Protein AF-A0A3G9JIV1-F1 (afdb_monomer)

Foldseek 3Di:
DFWFQAVVAIWADDDDPPDQWIFHPPPVGDIDGPVVSQVVNCVSVVHRDDDDPNSRDGQDPLNVLLVVLVVQLVVCVVVVVLVSNLVSLVVNCVSPPLPLVSLQVNLVSCVVVVVLVSNLVSLVSSCVVPVPDPCNVVSVVVNVVSVD

Solvent-accessible surface area (backbone atoms only — not comparable to full-atom values): 8173 Å² total; per-residue (Å²): 108,43,49,23,58,32,74,93,46,67,36,33,30,70,79,62,85,92,67,69,54,34,31,28,73,85,61,86,54,42,78,35,42,69,66,55,51,32,51,50,39,17,58,72,68,74,41,94,47,86,75,52,75,76,42,67,38,75,42,49,73,67,56,51,51,52,51,52,39,52,52,49,28,51,54,23,53,78,67,68,35,60,71,59,24,47,54,31,42,53,53,49,38,72,77,40,69,84,42,50,68,53,31,36,54,45,12,53,51,28,46,75,73,68,40,51,70,61,12,47,52,28,40,50,50,21,41,71,76,41,67,81,44,93,60,34,66,63,52,50,54,51,48,52,62,72,75,106

Structure (mmCIF, N/CA/C/O backbone):
data_AF-A0A3G9JIV1-F1
#
_entry.id   AF-A0A3G9JIV1-F1
#
loop_
_atom_site.group_PDB
_atom_site.id
_atom_site.type_symbol
_atom_site.label_atom_id
_atom_site.label_alt_id
_atom_site.label_comp_id
_atom_site.label_asym_id
_atom_site.label_entity_id
_atom_site.label_seq_id
_atom_site.pdbx_PDB_ins_code
_atom_site.Cartn_x
_atom_site.Cartn_y
_atom_site.Cartn_z
_atom_site.occupancy
_atom_site.B_iso_or_equiv
_atom_site.auth_seq_id
_atom_site.auth_comp_id
_atom_site.auth_asym_id
_atom_site.auth_atom_id
_atom_site.pdbx_PDB_model_num
ATOM 1 N N . MET A 1 1 ? 6.530 -8.718 -23.716 1.00 89.75 1 MET A N 1
ATOM 2 C CA . MET A 1 1 ? 6.962 -7.721 -22.711 1.00 89.75 1 MET A CA 1
ATOM 3 C C . MET A 1 1 ? 6.585 -8.254 -21.345 1.00 89.75 1 MET A C 1
ATOM 5 O O . MET A 1 1 ? 5.478 -8.763 -21.212 1.00 89.75 1 MET A O 1
ATOM 9 N N . VAL A 1 2 ? 7.469 -8.120 -20.363 1.00 93.81 2 VAL A N 1
ATOM 10 C CA . VAL A 1 2 ? 7.253 -8.507 -18.962 1.00 93.81 2 VAL A CA 1
ATOM 11 C C . VAL A 1 2 ? 7.433 -7.301 -18.046 1.00 93.81 2 VAL A C 1
ATOM 13 O O . VAL A 1 2 ? 8.195 -6.386 -18.361 1.00 93.81 2 VAL A O 1
ATOM 16 N N . GLY A 1 3 ? 6.704 -7.286 -16.930 1.00 94.69 3 GLY A N 1
ATOM 17 C CA . GLY A 1 3 ? 6.788 -6.234 -15.917 1.00 94.69 3 GLY A CA 1
ATOM 18 C C . GLY A 1 3 ? 7.950 -6.442 -14.954 1.00 94.69 3 GLY A C 1
ATOM 19 O O . GLY A 1 3 ? 8.293 -7.578 -14.639 1.00 94.69 3 GLY A O 1
ATOM 20 N N . ILE A 1 4 ? 8.521 -5.348 -14.461 1.00 94.38 4 ILE A N 1
ATOM 21 C CA . ILE A 1 4 ? 9.637 -5.329 -13.515 1.00 94.38 4 ILE A CA 1
ATOM 22 C C . ILE A 1 4 ? 9.257 -4.424 -12.343 1.00 94.38 4 ILE A C 1
ATOM 24 O O . ILE A 1 4 ? 8.961 -3.235 -12.505 1.00 94.38 4 ILE A O 1
ATOM 28 N N . GLY A 1 5 ? 9.237 -5.011 -11.149 1.00 91.44 5 GLY A N 1
ATOM 29 C CA . GLY A 1 5 ? 8.806 -4.361 -9.914 1.00 91.44 5 GLY A CA 1
ATOM 30 C C . GLY A 1 5 ? 9.938 -3.623 -9.208 1.00 91.44 5 GLY A C 1
ATOM 31 O O . GLY A 1 5 ? 10.235 -3.953 -8.063 1.00 91.44 5 GLY A O 1
ATOM 32 N N . MET A 1 6 ? 10.563 -2.645 -9.869 1.00 92.88 6 MET A N 1
ATOM 33 C CA . MET A 1 6 ? 11.647 -1.869 -9.260 1.00 92.88 6 MET A CA 1
ATOM 34 C C . MET A 1 6 ? 11.145 -1.122 -8.006 1.00 92.88 6 MET A C 1
ATOM 36 O O . MET A 1 6 ? 10.018 -0.617 -7.986 1.00 92.88 6 MET A O 1
ATOM 40 N N . PRO A 1 7 ? 11.932 -1.011 -6.926 1.00 90.19 7 PRO A N 1
ATOM 41 C CA . PRO A 1 7 ? 11.488 -0.258 -5.762 1.00 90.19 7 PRO A CA 1
ATOM 42 C C . PRO A 1 7 ? 11.117 1.187 -6.130 1.00 90.19 7 PRO A C 1
ATOM 44 O O . PRO A 1 7 ? 11.873 1.898 -6.788 1.00 90.19 7 PRO A O 1
ATOM 47 N N . GLY A 1 8 ? 9.897 1.590 -5.763 1.00 87.31 8 GLY A N 1
ATOM 48 C CA . GLY A 1 8 ? 9.328 2.903 -6.083 1.00 87.31 8 GLY A CA 1
ATOM 49 C C . GLY A 1 8 ? 8.883 3.120 -7.530 1.00 87.31 8 GLY A C 1
ATOM 50 O O . GLY A 1 8 ? 8.147 4.066 -7.791 1.00 87.31 8 GLY A O 1
ATOM 51 N N . HIS A 1 9 ? 9.222 2.239 -8.474 1.00 91.38 9 HIS A N 1
ATOM 52 C CA . HIS A 1 9 ? 8.986 2.477 -9.903 1.00 91.38 9 HIS A CA 1
ATOM 53 C C . HIS A 1 9 ? 8.557 1.210 -10.649 1.00 91.38 9 HIS A C 1
ATOM 55 O O . HIS A 1 9 ? 8.753 0.111 -10.158 1.00 91.38 9 HIS A O 1
ATOM 61 N N . PHE A 1 10 ? 7.889 1.311 -11.793 1.00 93.31 10 PHE A N 1
ATOM 62 C CA . PHE A 1 10 ? 7.529 0.113 -12.563 1.00 93.31 10 PHE A CA 1
ATOM 63 C C . PHE A 1 10 ? 7.920 0.307 -14.007 1.00 93.31 10 PHE A C 1
ATOM 65 O O . PHE A 1 10 ? 7.482 1.254 -14.654 1.00 93.31 10 PHE A O 1
ATOM 72 N N . ILE A 1 11 ? 8.745 -0.615 -14.478 1.00 95.06 11 ILE A N 1
ATOM 73 C CA . ILE A 1 11 ? 9.303 -0.624 -15.822 1.00 95.06 11 ILE A CA 1
ATOM 74 C C . ILE A 1 11 ? 8.959 -1.957 -16.475 1.00 95.06 11 ILE A C 1
ATOM 76 O O . ILE A 1 11 ? 8.534 -2.905 -15.811 1.00 95.06 11 ILE A O 1
ATOM 80 N N . ILE A 1 12 ? 9.106 -2.032 -17.788 1.00 95.00 12 ILE A N 1
ATOM 81 C CA . ILE A 1 12 ? 8.885 -3.259 -18.549 1.00 95.00 12 ILE A CA 1
ATOM 82 C C . ILE A 1 12 ? 10.134 -3.590 -19.354 1.00 95.00 12 ILE A C 1
ATOM 84 O O . ILE A 1 12 ? 10.918 -2.703 -19.677 1.00 95.00 12 ILE A O 1
ATOM 88 N N . ARG A 1 13 ? 10.314 -4.856 -19.718 1.00 93.75 13 ARG A N 1
ATOM 89 C CA . ARG A 1 13 ? 11.350 -5.262 -20.674 1.00 93.75 13 ARG A CA 1
ATOM 90 C C . ARG A 1 13 ? 10.815 -6.282 -21.679 1.00 93.75 13 ARG A C 1
ATOM 92 O O . ARG A 1 13 ? 9.801 -6.936 -21.403 1.00 93.75 13 ARG A O 1
ATOM 99 N N . PRO A 1 14 ? 11.444 -6.424 -22.852 1.00 91.44 14 PRO A N 1
ATOM 100 C CA . PRO A 1 14 ? 11.173 -7.536 -23.752 1.00 91.44 14 PRO A CA 1
ATOM 101 C C . PRO A 1 14 ? 11.380 -8.900 -23.079 1.00 91.44 14 PRO A C 1
ATOM 103 O O . PRO A 1 14 ? 12.204 -9.046 -22.178 1.00 91.44 14 PRO A O 1
ATOM 106 N N . ASP A 1 15 ? 10.588 -9.884 -23.507 1.00 89.75 15 ASP A N 1
ATOM 107 C CA . ASP A 1 15 ? 10.561 -11.231 -22.923 1.00 89.75 15 ASP A CA 1
ATOM 108 C C . ASP A 1 15 ? 11.405 -12.195 -23.764 1.00 89.75 1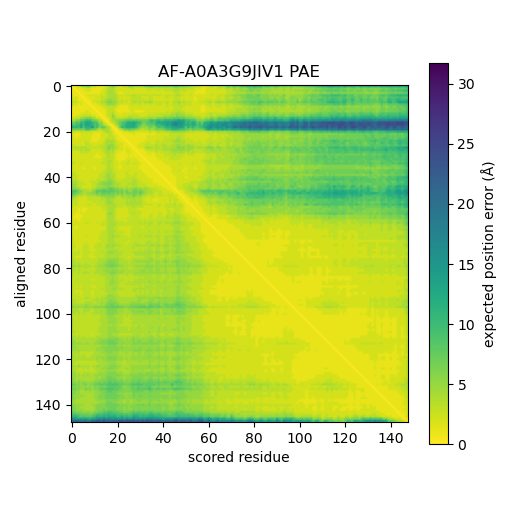5 ASP A C 1
ATOM 110 O O . ASP A 1 15 ? 10.881 -13.016 -24.514 1.00 89.75 15 ASP A O 1
ATOM 114 N N . PHE A 1 16 ? 12.720 -11.986 -23.738 1.00 84.19 16 PHE A N 1
ATOM 115 C CA . PHE A 1 16 ? 13.721 -12.891 -24.300 1.00 84.19 16 PHE A CA 1
ATOM 116 C C . PHE A 1 16 ? 15.055 -12.728 -23.553 1.00 84.19 16 PHE A C 1
ATOM 118 O O . PHE A 1 16 ? 15.210 -11.819 -22.726 1.00 84.19 16 PHE A O 1
ATOM 125 N N . GLU A 1 17 ? 15.977 -13.664 -23.774 1.00 72.31 17 GLU A N 1
ATOM 126 C CA . GLU A 1 17 ? 17.262 -13.733 -23.071 1.00 72.31 17 GLU A CA 1
ATOM 127 C C . GLU A 1 17 ? 18.182 -12.545 -23.416 1.00 72.31 17 GLU A C 1
ATOM 129 O O . GLU A 1 17 ? 18.078 -11.957 -24.490 1.00 72.31 17 GLU A O 1
ATOM 134 N N . GLU A 1 18 ? 19.059 -12.182 -22.471 1.00 72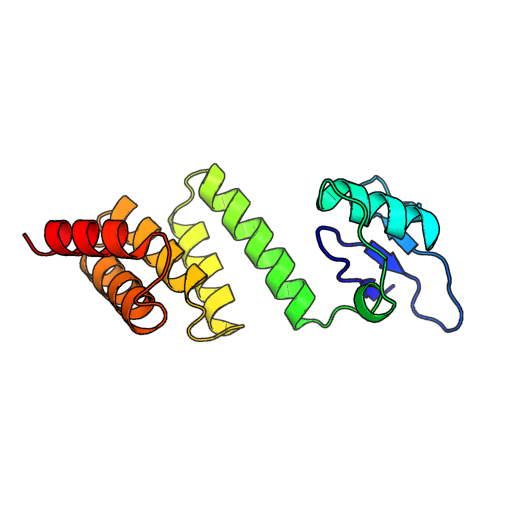.69 18 GLU A N 1
ATOM 135 C CA . GLU A 1 18 ? 20.136 -11.180 -22.632 1.00 72.69 18 GLU A CA 1
ATOM 136 C C . GLU A 1 18 ? 19.700 -9.740 -22.972 1.00 72.69 18 GLU A C 1
ATOM 138 O O . GLU A 1 18 ? 20.464 -8.946 -23.517 1.00 72.69 18 GLU A O 1
ATOM 143 N N . VAL A 1 19 ? 18.477 -9.348 -22.607 1.00 75.88 19 VAL A N 1
ATOM 144 C CA . VAL A 1 19 ? 18.013 -7.967 -22.805 1.00 75.88 19 VAL A CA 1
ATOM 145 C C . VAL A 1 19 ? 18.418 -7.064 -21.642 1.00 75.88 19 VAL A C 1
ATOM 147 O O . VAL A 1 19 ? 17.869 -7.170 -20.547 1.00 75.88 19 VAL A O 1
ATOM 150 N N . GLU A 1 20 ? 19.311 -6.113 -21.914 1.00 83.25 20 GLU A N 1
ATOM 151 C CA . GLU A 1 20 ? 19.735 -5.063 -20.968 1.00 83.25 20 GLU A CA 1
ATOM 152 C C . GLU A 1 20 ? 18.924 -3.761 -21.081 1.00 83.25 20 GLU A C 1
ATOM 154 O O . GLU A 1 20 ? 19.275 -2.734 -20.496 1.00 83.25 20 GLU A O 1
ATOM 159 N N . ILE A 1 21 ? 17.838 -3.804 -21.851 1.00 92.50 21 ILE A N 1
ATOM 160 C CA . ILE A 1 21 ? 16.983 -2.657 -22.128 1.00 92.50 21 ILE A CA 1
ATOM 161 C C . ILE A 1 21 ? 15.681 -2.775 -21.341 1.00 92.50 21 ILE A C 1
ATOM 163 O O . ILE A 1 21 ? 14.973 -3.784 -21.405 1.00 92.50 21 ILE A O 1
ATOM 167 N N . PHE A 1 22 ? 15.327 -1.693 -20.664 1.00 94.94 22 PHE A N 1
ATOM 168 C CA . PHE A 1 22 ? 14.039 -1.494 -20.023 1.00 94.94 22 PHE A CA 1
ATOM 169 C C . PHE A 1 22 ? 13.293 -0.355 -20.713 1.00 94.94 22 PHE A C 1
ATOM 171 O O . PHE A 1 22 ? 13.863 0.441 -21.454 1.00 94.94 22 PHE A O 1
ATOM 178 N N . VAL A 1 23 ? 11.992 -0.287 -20.481 1.00 95.44 23 VAL A N 1
ATOM 179 C CA . VAL A 1 23 ? 11.124 0.768 -20.991 1.00 95.44 23 VAL A CA 1
ATOM 180 C C . VAL A 1 23 ? 10.288 1.295 -19.840 1.00 95.44 23 VAL A C 1
ATOM 182 O O . VAL A 1 23 ? 9.737 0.517 -19.055 1.00 95.44 23 VAL A O 1
ATOM 185 N N . ASP A 1 24 ? 10.185 2.615 -19.750 1.00 95.19 24 ASP A N 1
ATOM 186 C CA . ASP A 1 24 ? 9.383 3.311 -18.757 1.00 95.19 24 ASP A CA 1
ATOM 187 C C . ASP A 1 24 ? 7.994 3.665 -19.316 1.00 95.19 24 ASP A C 1
ATOM 189 O O . ASP A 1 24 ? 7.844 4.650 -20.048 1.00 95.19 24 ASP A O 1
ATOM 193 N N . PRO A 1 25 ? 6.939 2.900 -18.981 1.00 92.75 25 PRO A N 1
ATOM 194 C CA . PRO A 1 25 ? 5.600 3.181 -19.485 1.00 92.75 25 PRO A CA 1
ATOM 195 C C . PRO A 1 25 ? 4.987 4.456 -18.884 1.00 92.75 25 PRO A C 1
ATOM 197 O O . PRO A 1 25 ? 4.008 4.964 -19.426 1.00 92.75 25 PRO A O 1
ATOM 200 N N . PHE A 1 26 ? 5.535 4.980 -17.782 1.00 89.75 26 PHE A N 1
ATOM 201 C CA . PHE A 1 26 ? 5.040 6.192 -17.124 1.00 89.75 26 PHE A CA 1
ATOM 202 C C . PHE A 1 26 ? 5.713 7.466 -17.647 1.00 89.75 26 PHE A C 1
ATOM 204 O O . PHE A 1 26 ? 5.171 8.552 -17.457 1.00 89.75 26 PHE A O 1
ATOM 211 N N . HIS A 1 27 ? 6.832 7.333 -18.363 1.00 91.38 27 HIS A N 1
ATOM 212 C CA . HIS A 1 27 ? 7.575 8.439 -18.973 1.00 91.38 27 HIS A CA 1
ATOM 213 C C . HIS A 1 27 ? 7.575 8.336 -20.504 1.00 91.38 27 HIS A C 1
ATOM 215 O O . HIS A 1 27 ? 8.603 8.429 -21.163 1.00 91.38 27 HIS A O 1
ATOM 221 N N . GLY A 1 28 ? 6.396 8.103 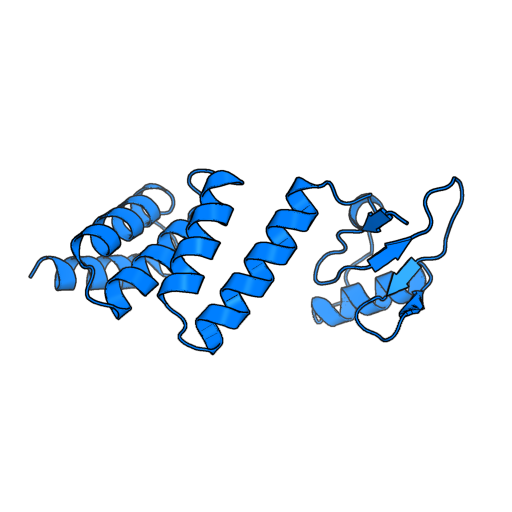-21.090 1.00 92.25 28 GLY A N 1
ATOM 222 C CA . GLY A 1 28 ? 6.216 8.132 -22.546 1.00 92.25 28 GLY A CA 1
ATOM 223 C C . GLY A 1 28 ? 6.920 7.007 -23.313 1.00 92.25 28 GLY A C 1
ATOM 224 O O . GLY A 1 28 ? 7.090 7.126 -24.523 1.00 92.25 28 GLY A O 1
ATOM 225 N N . GLY A 1 29 ? 7.315 5.921 -22.642 1.00 93.31 29 GLY A N 1
ATOM 226 C CA . GLY A 1 29 ? 8.036 4.813 -23.267 1.00 93.31 29 GLY A CA 1
ATOM 227 C C . GLY A 1 29 ? 9.541 5.050 -23.392 1.00 93.31 29 GLY A C 1
ATOM 228 O O . GLY A 1 29 ? 10.163 4.487 -24.290 1.00 93.31 29 GLY A O 1
ATOM 229 N N . GLU A 1 30 ? 10.120 5.879 -22.522 1.00 95.31 30 GLU A N 1
ATOM 230 C CA . GLU A 1 30 ? 11.564 6.113 -22.458 1.00 95.31 30 GLU A CA 1
ATOM 231 C C . GLU A 1 30 ? 12.339 4.793 -22.341 1.00 95.31 30 GLU A C 1
ATOM 233 O O . GLU A 1 30 ? 11.982 3.916 -21.550 1.00 95.31 30 GLU A O 1
ATOM 238 N N . ILE A 1 31 ? 13.395 4.656 -23.142 1.00 95.25 31 ILE A N 1
ATOM 239 C CA . ILE A 1 31 ? 14.281 3.491 -23.141 1.00 95.25 31 ILE A CA 1
ATOM 240 C C . ILE A 1 31 ? 15.332 3.690 -22.055 1.00 95.25 31 ILE A C 1
ATOM 242 O O . ILE A 1 31 ? 16.040 4.692 -22.070 1.00 95.25 31 ILE A O 1
ATOM 246 N N . LEU A 1 32 ? 15.432 2.733 -21.137 1.00 94.94 32 LEU A N 1
ATOM 247 C CA . LEU A 1 32 ? 16.323 2.790 -19.986 1.00 94.94 32 LEU A CA 1
ATOM 248 C C . LEU A 1 32 ? 17.343 1.659 -20.023 1.00 94.94 32 LEU A C 1
ATOM 250 O O . LEU A 1 32 ? 17.027 0.526 -20.389 1.00 94.94 32 LEU A O 1
ATOM 254 N N . PHE A 1 33 ? 18.531 1.945 -19.516 1.00 93.94 33 PHE A N 1
ATOM 255 C CA . PHE A 1 33 ? 19.566 0.978 -19.195 1.00 93.94 33 PHE A CA 1
ATOM 256 C C . PHE A 1 33 ? 19.697 0.815 -17.676 1.00 93.94 33 PHE A C 1
ATOM 258 O O . PHE A 1 33 ? 19.061 1.503 -16.870 1.00 93.94 33 PHE A O 1
ATOM 265 N N . LYS A 1 34 ? 20.561 -0.112 -17.253 1.00 92.00 34 LYS A N 1
ATOM 266 C CA . LYS A 1 34 ? 20.806 -0.397 -15.830 1.00 92.00 34 LYS A CA 1
ATOM 267 C C . LYS A 1 34 ? 21.261 0.845 -15.046 1.00 92.00 34 LYS A C 1
ATOM 269 O O . LYS A 1 34 ? 20.875 1.004 -13.890 1.00 92.00 34 LYS A O 1
ATOM 274 N N . GLN A 1 35 ? 22.036 1.735 -15.671 1.00 92.94 35 GLN A N 1
ATOM 275 C CA . GLN A 1 35 ? 22.471 2.988 -15.048 1.00 92.94 35 GLN A CA 1
ATOM 276 C C . GLN A 1 35 ? 21.296 3.951 -14.807 1.00 92.94 35 GLN A C 1
ATOM 278 O O . GLN A 1 35 ? 21.161 4.478 -13.706 1.00 92.94 35 GLN A O 1
ATOM 283 N N . ASP A 1 36 ? 20.379 4.093 -15.764 1.00 94.50 36 ASP A N 1
ATOM 284 C CA . ASP A 1 36 ? 19.194 4.945 -15.596 1.00 94.50 36 ASP A CA 1
ATOM 285 C C . ASP A 1 36 ? 18.259 4.404 -14.499 1.00 94.50 36 ASP A C 1
ATOM 287 O O . ASP A 1 36 ? 17.597 5.161 -13.785 1.00 94.50 36 ASP A O 1
ATOM 291 N N . CYS A 1 37 ? 18.213 3.077 -14.327 1.00 93.56 37 CYS A N 1
ATOM 292 C CA . CYS A 1 37 ? 17.490 2.431 -13.228 1.00 93.56 37 CYS A CA 1
ATOM 293 C C . CYS A 1 37 ? 18.129 2.748 -11.864 1.00 93.56 37 CYS A C 1
ATOM 295 O O . CYS A 1 37 ? 17.420 3.038 -10.901 1.00 93.56 37 CYS A O 1
ATOM 297 N N . GLN A 1 38 ? 19.463 2.735 -11.784 1.00 94.12 38 GLN A N 1
ATOM 298 C CA . GLN A 1 38 ? 20.237 3.110 -10.593 1.00 94.12 38 GLN A CA 1
ATOM 299 C C . GLN A 1 38 ? 20.003 4.579 -10.200 1.00 94.12 38 GLN A C 1
ATOM 301 O O . GLN A 1 38 ? 19.833 4.896 -9.016 1.00 94.12 38 GLN A O 1
ATOM 306 N N . GLU A 1 39 ? 19.968 5.475 -11.184 1.00 92.62 39 GLU A N 1
ATOM 307 C CA . GLU A 1 39 ? 19.687 6.895 -10.973 1.00 92.62 39 GLU A CA 1
ATOM 308 C C . GLU A 1 39 ? 18.253 7.109 -10.476 1.00 92.62 39 GLU A C 1
ATOM 310 O O . GLU A 1 39 ? 18.057 7.748 -9.439 1.00 92.62 39 GLU A O 1
ATOM 315 N N . ARG A 1 40 ? 17.257 6.487 -11.125 1.00 91.56 40 ARG A N 1
ATOM 316 C CA . ARG A 1 40 ? 15.854 6.529 -10.673 1.00 91.56 40 ARG A CA 1
ATOM 317 C C . ARG A 1 40 ? 15.685 5.989 -9.257 1.00 91.56 40 ARG A C 1
ATOM 319 O O . ARG A 1 40 ? 14.996 6.608 -8.452 1.00 91.56 40 ARG A O 1
ATOM 326 N N . LEU A 1 41 ? 16.327 4.868 -8.928 1.00 92.94 41 LEU A N 1
ATOM 327 C CA . LEU A 1 41 ? 16.273 4.293 -7.583 1.00 92.94 41 LEU A CA 1
ATOM 328 C C . LEU A 1 41 ? 16.769 5.300 -6.535 1.00 92.94 41 LEU A C 1
ATOM 330 O O . LEU A 1 41 ? 16.113 5.527 -5.521 1.00 92.94 41 LEU A O 1
ATOM 334 N N . SER A 1 42 ? 17.894 5.958 -6.815 1.00 92.69 42 SER A N 1
ATOM 335 C CA . SER A 1 42 ? 18.468 6.958 -5.908 1.00 92.69 42 SER A CA 1
ATOM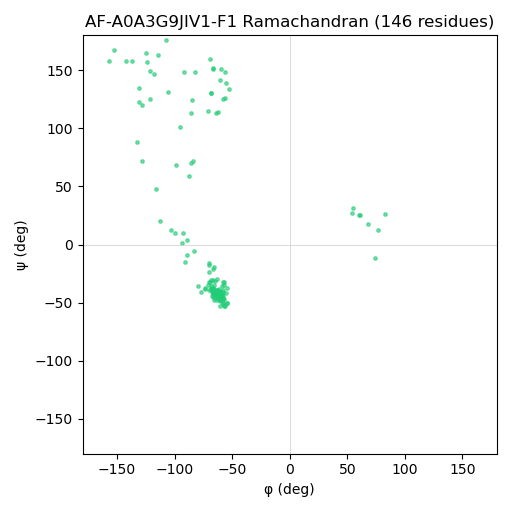 336 C C . SER A 1 42 ? 17.570 8.195 -5.762 1.00 92.69 42 SER A C 1
ATOM 338 O O . SER A 1 42 ? 17.452 8.748 -4.669 1.00 92.69 42 SER A O 1
ATOM 340 N N . GLN A 1 43 ? 16.883 8.602 -6.835 1.00 90.88 43 GLN A N 1
ATOM 341 C CA . GLN A 1 43 ? 15.908 9.698 -6.804 1.00 90.88 43 GLN A CA 1
ATOM 342 C C . GLN A 1 43 ? 14.679 9.360 -5.952 1.00 90.88 43 GLN A C 1
ATOM 344 O O . GLN A 1 43 ? 14.278 10.174 -5.121 1.00 90.88 43 GLN A O 1
ATOM 349 N N . VAL A 1 44 ? 14.110 8.158 -6.109 1.00 88.69 44 VAL A N 1
ATOM 350 C CA . VAL A 1 44 ? 12.949 7.699 -5.323 1.00 88.69 44 VAL A CA 1
ATOM 351 C C . VAL A 1 44 ? 13.257 7.740 -3.826 1.00 88.69 44 VAL A C 1
ATOM 353 O O . VAL A 1 44 ? 12.449 8.241 -3.046 1.00 88.69 44 VAL A O 1
ATOM 356 N N . TYR A 1 45 ? 14.416 7.222 -3.416 1.00 89.19 45 TYR A N 1
ATOM 357 C CA . TYR A 1 45 ? 14.795 7.159 -2.003 1.00 89.19 45 TYR A CA 1
ATOM 358 C C . TYR A 1 45 ? 15.412 8.453 -1.462 1.00 89.19 45 TYR A C 1
ATOM 360 O O . TYR A 1 45 ? 15.669 8.530 -0.263 1.00 89.19 45 TYR A O 1
ATOM 368 N N . GLN A 1 46 ? 15.652 9.453 -2.317 1.00 91.50 46 GLN A N 1
ATOM 369 C CA . GLN A 1 46 ? 16.322 10.715 -1.971 1.00 91.50 46 GLN A CA 1
ATOM 370 C C . GLN A 1 46 ? 17.697 10.515 -1.304 1.00 91.50 46 GLN A C 1
ATOM 372 O O . GLN A 1 46 ? 18.165 11.352 -0.535 1.00 91.50 46 GLN A O 1
ATOM 377 N N . GLN A 1 47 ? 18.353 9.393 -1.601 1.00 90.81 47 GLN A N 1
ATOM 378 C CA . GLN A 1 47 ? 19.680 9.035 -1.107 1.00 90.81 47 GLN A CA 1
ATOM 379 C C . GLN A 1 47 ? 20.335 8.030 -2.065 1.00 90.81 47 GLN A C 1
ATOM 381 O O . GLN A 1 47 ? 19.624 7.332 -2.792 1.00 90.81 47 GLN A O 1
ATOM 386 N N . PRO A 1 48 ? 21.673 7.903 -2.072 1.00 89.19 48 PRO A N 1
ATOM 387 C CA . PRO A 1 48 ? 22.346 6.895 -2.883 1.00 89.19 48 PRO A CA 1
ATOM 388 C C . PRO A 1 48 ? 21.958 5.486 -2.418 1.00 89.19 48 PRO A C 1
ATOM 390 O O . PRO A 1 48 ? 22.313 5.067 -1.317 1.00 89.19 48 PRO A O 1
ATOM 393 N N . VAL A 1 49 ? 21.243 4.743 -3.264 1.00 91.50 49 VAL A N 1
ATOM 394 C CA . VAL A 1 49 ? 20.876 3.340 -3.018 1.00 91.50 49 VAL A CA 1
ATOM 395 C C . VAL A 1 49 ? 21.441 2.497 -4.143 1.00 91.50 49 VAL A C 1
ATOM 397 O O . VAL A 1 49 ? 21.168 2.769 -5.307 1.00 91.50 49 VAL A O 1
ATOM 400 N N . LYS A 1 50 ? 22.227 1.469 -3.820 1.00 93.56 50 LYS A N 1
ATOM 401 C CA . LYS A 1 50 ? 22.776 0.558 -4.829 1.00 93.56 50 LYS A CA 1
ATOM 402 C C . LYS A 1 50 ? 21.653 -0.282 -5.444 1.00 93.56 50 LYS A C 1
ATOM 404 O O . LYS A 1 50 ? 20.878 -0.904 -4.725 1.00 93.56 50 LYS A O 1
ATOM 409 N N . LEU A 1 51 ? 21.602 -0.331 -6.769 1.00 92.81 51 LEU A N 1
ATOM 410 C CA . LEU A 1 51 ? 20.712 -1.205 -7.518 1.00 92.81 51 LEU A CA 1
ATOM 411 C C . LEU A 1 51 ? 21.185 -2.653 -7.375 1.00 92.81 51 LEU A C 1
ATOM 413 O O . LEU A 1 51 ? 22.269 -3.023 -7.834 1.00 92.81 51 LEU A O 1
ATOM 417 N N . GLU A 1 52 ? 20.359 -3.469 -6.737 1.00 93.31 52 GLU A N 1
ATOM 418 C CA . GLU A 1 52 ? 20.567 -4.907 -6.630 1.00 93.31 52 GLU A CA 1
ATOM 419 C C . GLU A 1 52 ? 19.867 -5.641 -7.775 1.00 93.31 52 GLU A C 1
ATOM 421 O O . GLU A 1 52 ? 18.822 -5.211 -8.258 1.00 93.31 52 GLU A O 1
ATOM 426 N N . GLU A 1 53 ? 20.423 -6.771 -8.213 1.00 89.62 53 GLU A N 1
ATOM 427 C CA . GLU A 1 53 ? 19.880 -7.519 -9.358 1.00 89.62 53 GLU A CA 1
ATOM 428 C C . GLU A 1 53 ? 18.435 -7.960 -9.132 1.00 89.62 53 GLU A C 1
ATOM 430 O O . GLU A 1 53 ? 17.611 -7.895 -10.041 1.00 89.62 53 GLU A O 1
ATOM 435 N N . HIS A 1 54 ? 18.099 -8.314 -7.891 1.00 90.69 54 HIS A N 1
ATOM 436 C CA . HIS A 1 54 ? 16.760 -8.760 -7.539 1.00 90.69 54 HIS A CA 1
ATOM 437 C C . HIS A 1 54 ? 15.690 -7.660 -7.686 1.00 90.69 54 HIS A C 1
ATOM 439 O O . HIS A 1 54 ? 14.509 -7.981 -7.817 1.00 90.69 54 HIS A O 1
ATOM 445 N N . PHE A 1 55 ? 16.075 -6.376 -7.722 1.00 91.75 55 PHE A N 1
ATOM 446 C CA . PHE A 1 55 ? 15.163 -5.264 -8.025 1.00 91.75 55 PHE A CA 1
ATOM 447 C C . PHE A 1 55 ? 14.719 -5.236 -9.490 1.00 91.75 55 PHE A C 1
ATOM 449 O O . PHE A 1 55 ? 13.718 -4.598 -9.813 1.00 91.75 55 PHE A O 1
ATOM 456 N N . LEU A 1 56 ? 15.442 -5.933 -10.369 1.00 91.69 56 LEU A N 1
ATOM 457 C CA . LEU A 1 56 ? 15.133 -6.053 -11.791 1.00 91.69 56 LEU A CA 1
ATOM 458 C C . LEU A 1 56 ? 14.497 -7.407 -12.143 1.00 91.69 56 LEU A C 1
ATOM 460 O O . LEU A 1 56 ? 14.370 -7.747 -13.319 1.00 91.69 56 LEU A O 1
ATOM 464 N N . ASN A 1 57 ? 14.072 -8.182 -11.142 1.00 92.06 57 ASN A N 1
ATOM 465 C CA . ASN A 1 57 ? 13.361 -9.433 -11.370 1.00 92.06 57 ASN A CA 1
ATOM 466 C C . ASN A 1 57 ? 11.981 -9.194 -11.996 1.00 92.06 57 ASN A C 1
ATOM 468 O O . ASN A 1 57 ? 11.321 -8.177 -11.756 1.00 92.06 57 ASN A O 1
ATOM 472 N N . ILE A 1 58 ? 11.529 -10.181 -12.774 1.00 93.94 58 ILE A N 1
ATOM 473 C CA . ILE A 1 58 ? 10.182 -10.191 -13.348 1.00 93.94 58 ILE A CA 1
ATOM 474 C C . ILE A 1 58 ? 9.162 -10.119 -12.212 1.00 93.94 58 ILE A C 1
ATOM 476 O O . ILE A 1 58 ? 9.171 -10.941 -11.295 1.00 93.94 58 ILE A O 1
ATOM 480 N N . ALA A 1 59 ? 8.278 -9.128 -12.292 1.00 95.06 59 ALA A N 1
ATOM 481 C CA . ALA A 1 59 ? 7.180 -8.981 -11.360 1.00 95.06 59 ALA A CA 1
ATOM 482 C C . ALA A 1 59 ? 6.180 -10.123 -11.557 1.00 95.06 59 ALA A C 1
ATOM 484 O O . ALA A 1 59 ? 5.721 -10.387 -12.670 1.00 95.06 59 ALA A O 1
ATOM 485 N N . THR A 1 60 ? 5.797 -10.778 -10.467 1.00 94.94 60 THR A N 1
ATOM 486 C CA . THR A 1 60 ? 4.731 -11.778 -10.501 1.00 94.94 60 THR A CA 1
ATOM 487 C C . THR A 1 60 ? 3.378 -11.112 -10.756 1.00 94.94 60 THR A C 1
ATOM 489 O O . THR A 1 60 ? 3.174 -9.931 -10.461 1.00 94.94 60 THR A O 1
ATOM 492 N N . ASN A 1 61 ? 2.398 -11.886 -11.228 1.00 94.31 61 ASN A N 1
ATOM 493 C CA . ASN A 1 61 ? 1.025 -11.394 -11.392 1.00 94.31 61 ASN A CA 1
ATOM 494 C C . ASN A 1 61 ? 0.465 -10.811 -10.083 1.00 94.31 61 ASN A C 1
ATOM 496 O O . ASN A 1 61 ? -0.208 -9.783 -10.101 1.00 94.31 61 ASN A O 1
ATOM 500 N N . GLN A 1 62 ? 0.788 -11.425 -8.940 1.00 94.50 62 GLN A N 1
ATOM 501 C CA . GLN A 1 62 ? 0.382 -10.922 -7.629 1.00 94.50 62 GLN A CA 1
ATOM 502 C C . GLN A 1 62 ? 1.023 -9.561 -7.318 1.00 94.50 62 GLN A C 1
ATOM 504 O O . GLN A 1 62 ? 0.323 -8.657 -6.874 1.00 94.50 62 GLN A O 1
ATOM 509 N N . GLN A 1 63 ? 2.320 -9.376 -7.596 1.00 93.88 63 GLN A N 1
ATOM 510 C CA . GLN A 1 63 ? 3.004 -8.090 -7.396 1.00 93.88 63 GLN A CA 1
ATOM 511 C C . GLN A 1 63 ? 2.420 -6.984 -8.284 1.00 93.88 63 GLN A C 1
ATOM 513 O O . GLN A 1 63 ? 2.230 -5.856 -7.824 1.00 93.88 63 GLN A O 1
ATOM 518 N N . ILE A 1 64 ? 2.083 -7.307 -9.536 1.00 94.38 64 ILE A N 1
ATOM 519 C CA . ILE A 1 64 ? 1.425 -6.368 -10.453 1.00 94.38 64 ILE A CA 1
ATOM 520 C C . ILE A 1 64 ? 0.046 -5.971 -9.908 1.00 94.38 64 ILE A C 1
ATOM 522 O O . ILE A 1 64 ? -0.258 -4.780 -9.828 1.00 94.38 64 ILE A O 1
ATOM 526 N N . LEU A 1 65 ? -0.768 -6.940 -9.477 1.00 96.00 65 LEU A N 1
ATOM 527 C CA . LEU A 1 65 ? -2.085 -6.671 -8.893 1.00 96.00 65 LEU A CA 1
ATOM 528 C C . LEU A 1 65 ? -1.993 -5.815 -7.626 1.00 96.00 65 LEU A C 1
ATOM 530 O O . LEU A 1 65 ? -2.743 -4.850 -7.493 1.00 96.00 65 LEU A O 1
ATOM 534 N N . LEU A 1 66 ? -1.046 -6.109 -6.731 1.00 95.31 66 LEU A N 1
ATOM 535 C CA . LEU A 1 66 ? -0.811 -5.312 -5.525 1.00 95.31 66 LEU A CA 1
ATOM 536 C C . LEU A 1 66 ? -0.473 -3.862 -5.861 1.00 95.31 66 LEU A C 1
ATOM 538 O O . LEU A 1 66 ? -1.022 -2.949 -5.242 1.00 95.31 66 LEU A O 1
ATOM 542 N N . ARG A 1 67 ? 0.375 -3.634 -6.871 1.00 93.88 67 ARG A N 1
ATOM 543 C CA . ARG A 1 67 ? 0.723 -2.280 -7.313 1.00 93.88 67 ARG A CA 1
ATOM 544 C C . ARG A 1 67 ? -0.487 -1.547 -7.890 1.00 93.88 67 ARG A C 1
ATOM 546 O O . ARG A 1 67 ? -0.734 -0.400 -7.526 1.00 93.88 67 ARG A O 1
ATOM 553 N N . LEU A 1 68 ? -1.257 -2.202 -8.760 1.00 95.25 68 LEU A N 1
ATOM 554 C CA . LEU A 1 68 ? -2.454 -1.613 -9.369 1.00 95.25 68 LEU A CA 1
ATOM 555 C C . LEU A 1 68 ? -3.508 -1.252 -8.318 1.00 95.25 68 LEU A C 1
ATOM 557 O O . LEU A 1 68 ? -4.027 -0.136 -8.327 1.00 95.25 68 LEU A O 1
ATOM 561 N N . LEU A 1 69 ? -3.793 -2.162 -7.388 1.00 97.88 69 LEU A N 1
ATOM 562 C CA . LEU A 1 69 ? -4.759 -1.929 -6.317 1.00 97.88 69 LEU A CA 1
ATOM 563 C C . LEU A 1 69 ? -4.276 -0.851 -5.345 1.00 97.88 69 LEU A C 1
ATOM 565 O O . LEU A 1 69 ? -5.057 0.015 -4.968 1.00 97.88 69 LEU A O 1
ATOM 569 N N . THR A 1 70 ? -2.988 -0.827 -5.002 1.00 96.06 70 THR A N 1
ATOM 570 C CA . THR A 1 70 ? -2.409 0.248 -4.182 1.00 96.06 70 THR A CA 1
ATOM 571 C C . THR A 1 70 ? -2.571 1.613 -4.860 1.00 96.06 70 THR A C 1
ATOM 573 O O . THR A 1 70 ? -3.023 2.567 -4.228 1.00 96.06 70 THR A O 1
ATOM 576 N N . ASN A 1 71 ? -2.298 1.707 -6.165 1.00 95.19 71 ASN A N 1
ATOM 577 C CA . ASN A 1 71 ? -2.501 2.942 -6.925 1.00 95.19 71 ASN A CA 1
ATOM 578 C C . ASN A 1 71 ? -3.975 3.377 -6.932 1.00 95.19 71 ASN A C 1
ATOM 580 O O . ASN A 1 71 ? -4.279 4.546 -6.687 1.00 95.19 71 ASN A O 1
ATOM 584 N N . LEU A 1 72 ? -4.898 2.443 -7.176 1.00 98.00 72 LEU A N 1
ATOM 585 C CA . LEU A 1 72 ? -6.336 2.716 -7.139 1.00 98.00 72 LEU A CA 1
ATOM 586 C C . LEU A 1 72 ? -6.797 3.161 -5.747 1.00 98.00 72 LEU A C 1
ATOM 588 O O . LEU A 1 72 ? -7.553 4.126 -5.653 1.00 98.00 72 LEU A O 1
ATOM 592 N N . LYS A 1 73 ? -6.296 2.529 -4.676 1.00 98.38 73 LYS A N 1
ATOM 593 C CA . LYS A 1 73 ? -6.585 2.913 -3.287 1.00 98.38 73 LYS A CA 1
ATOM 594 C C . LYS A 1 73 ? -6.258 4.387 -3.073 1.00 98.38 73 LYS A C 1
ATOM 596 O O . LYS A 1 73 ? -7.115 5.135 -2.612 1.00 98.38 73 LYS A O 1
ATOM 601 N N . TYR A 1 74 ? -5.058 4.821 -3.461 1.00 97.44 74 TYR A N 1
ATOM 602 C CA . TYR A 1 74 ? -4.648 6.219 -3.318 1.00 97.44 74 TYR A CA 1
ATOM 603 C C . TYR A 1 74 ? -5.483 7.177 -4.173 1.00 97.44 74 TYR A C 1
ATOM 605 O O . TYR A 1 74 ? -5.882 8.234 -3.687 1.00 97.44 74 TYR A O 1
ATOM 613 N N . ILE A 1 75 ? -5.804 6.814 -5.419 1.00 98.12 75 ILE A N 1
ATOM 614 C CA . ILE A 1 75 ? -6.663 7.635 -6.287 1.00 98.12 75 ILE A CA 1
ATOM 615 C C . ILE A 1 75 ? -8.049 7.825 -5.660 1.00 98.12 75 ILE A C 1
ATOM 617 O O . ILE A 1 75 ? -8.549 8.951 -5.604 1.00 98.12 75 ILE A O 1
ATOM 621 N N . TYR A 1 76 ? -8.670 6.746 -5.180 1.00 98.62 76 TYR A N 1
ATOM 622 C CA . TYR A 1 76 ? -10.001 6.798 -4.581 1.00 98.62 76 TYR A CA 1
ATOM 623 C C . TYR A 1 76 ? -10.005 7.515 -3.232 1.00 98.62 76 TYR A C 1
ATOM 625 O O . TYR A 1 76 ? -10.898 8.329 -2.999 1.00 98.62 76 TYR A O 1
ATOM 633 N N . LEU A 1 77 ? -8.981 7.316 -2.396 1.00 97.25 77 LEU A N 1
ATOM 634 C CA . LEU A 1 77 ? -8.791 8.077 -1.158 1.00 97.25 77 LEU A CA 1
ATOM 635 C C . LEU A 1 77 ? -8.688 9.580 -1.425 1.00 97.25 77 LEU A C 1
ATOM 637 O O . LEU A 1 77 ? -9.443 10.355 -0.841 1.00 97.25 77 LEU A O 1
ATOM 641 N N . ASN A 1 78 ? -7.820 9.993 -2.352 1.00 97.50 78 ASN A N 1
ATOM 642 C CA . ASN A 1 78 ? -7.615 11.408 -2.677 1.00 97.50 78 ASN A CA 1
ATOM 643 C C . ASN A 1 78 ? -8.876 12.070 -3.248 1.00 97.50 78 ASN A C 1
ATOM 645 O O . ASN A 1 78 ? -9.095 13.264 -3.064 1.00 97.50 78 ASN A O 1
ATOM 649 N N . ARG A 1 79 ? -9.723 11.291 -3.928 1.00 98.19 79 ARG A N 1
ATOM 650 C CA . ARG A 1 79 ? -11.021 11.739 -4.452 1.00 98.19 79 ARG A CA 1
ATOM 651 C C . ARG A 1 79 ? -12.177 11.554 -3.467 1.00 98.19 79 ARG A C 1
ATOM 653 O O . ARG A 1 79 ? -13.316 11.798 -3.853 1.00 98.19 79 ARG A O 1
ATOM 660 N N . GLN A 1 80 ? -11.906 11.105 -2.240 1.00 97.50 80 GLN A N 1
ATOM 661 C CA . GLN A 1 80 ? -12.911 10.824 -1.207 1.00 97.50 80 GLN A CA 1
ATOM 662 C C . GLN A 1 80 ? -14.004 9.840 -1.669 1.00 97.50 80 GLN A C 1
ATOM 664 O O . GLN A 1 80 ? -15.157 9.891 -1.247 1.00 97.50 80 GLN A O 1
ATOM 669 N N . GLN A 1 81 ? -13.645 8.914 -2.559 1.00 98.56 81 GLN A N 1
ATOM 670 C CA . GLN A 1 81 ? -14.526 7.876 -3.088 1.00 98.56 81 GLN A CA 1
ATOM 671 C C . GLN A 1 81 ? -14.537 6.666 -2.145 1.00 98.56 81 GLN A C 1
ATOM 673 O O . GLN A 1 81 ? -13.990 5.607 -2.448 1.00 98.56 81 GLN A O 1
ATOM 678 N N . TRP A 1 82 ? -15.153 6.834 -0.971 1.00 97.94 82 TRP A N 1
ATOM 679 C CA . TRP A 1 82 ? -15.053 5.894 0.156 1.00 97.94 82 TRP A CA 1
ATOM 680 C C . TRP A 1 82 ? -15.444 4.457 -0.190 1.00 97.94 82 TRP A C 1
ATOM 682 O O . TRP A 1 82 ? -14.755 3.518 0.201 1.00 97.94 82 TRP A O 1
ATOM 692 N N . SER A 1 83 ? -16.512 4.270 -0.971 1.00 97.81 83 SER A N 1
ATOM 693 C CA . SER A 1 83 ? -16.970 2.927 -1.348 1.00 97.81 83 SER A CA 1
ATOM 694 C C . SER A 1 83 ? -15.963 2.192 -2.241 1.00 97.81 83 SER A C 1
ATOM 696 O O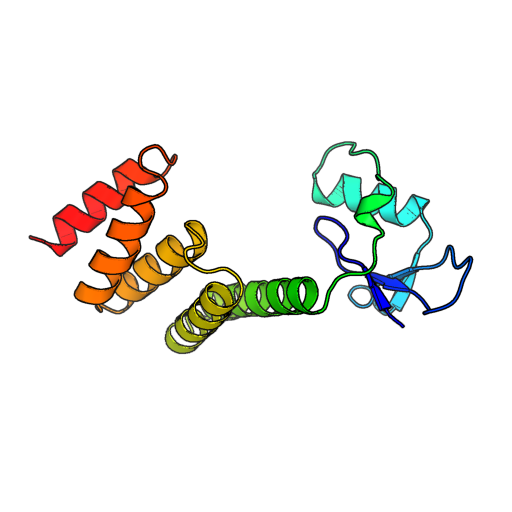 . SER A 1 83 ? -15.739 0.994 -2.079 1.00 97.81 83 SER A O 1
ATOM 698 N N . GLN A 1 84 ? -15.312 2.911 -3.156 1.00 98.62 84 GLN A N 1
ATOM 699 C CA . GLN A 1 84 ? -14.292 2.386 -4.055 1.00 98.62 84 GLN A CA 1
ATOM 700 C C . GLN A 1 84 ? -12.993 2.121 -3.295 1.00 98.62 84 GLN A C 1
ATOM 702 O O . GLN A 1 84 ? -12.354 1.094 -3.522 1.00 98.62 84 GLN A O 1
ATOM 707 N N . THR A 1 85 ? -12.640 2.999 -2.353 1.00 98.69 85 THR A N 1
ATOM 708 C CA . THR A 1 85 ? -11.526 2.785 -1.429 1.00 98.69 85 THR A CA 1
ATOM 709 C C . THR A 1 85 ? -11.703 1.486 -0.648 1.00 98.69 85 THR A C 1
ATOM 711 O O . THR A 1 85 ? -10.819 0.637 -0.704 1.00 98.69 85 THR A O 1
ATOM 714 N N . ILE A 1 86 ? -12.850 1.289 0.014 1.00 98.56 86 ILE A N 1
ATOM 715 C CA . ILE A 1 86 ? -13.126 0.078 0.805 1.00 98.56 86 ILE A CA 1
ATOM 716 C C . ILE A 1 86 ? -13.013 -1.175 -0.066 1.00 98.56 86 ILE A C 1
ATOM 718 O O . ILE A 1 86 ? -12.254 -2.076 0.278 1.00 98.56 86 ILE A O 1
ATOM 722 N N . ARG A 1 87 ? -13.677 -1.200 -1.231 1.00 98.44 87 ARG A N 1
ATOM 723 C CA . ARG A 1 87 ? -13.601 -2.340 -2.166 1.00 98.44 87 ARG A CA 1
ATOM 724 C C . ARG A 1 87 ? -12.171 -2.635 -2.609 1.00 98.44 87 ARG A C 1
ATOM 726 O O . ARG A 1 87 ? -11.782 -3.790 -2.734 1.00 98.44 87 ARG A O 1
ATOM 733 N N . THR A 1 88 ? -11.376 -1.597 -2.853 1.00 98.56 88 THR A N 1
ATOM 734 C CA . THR A 1 88 ? -9.976 -1.770 -3.257 1.00 98.56 88 THR A CA 1
ATOM 735 C C . THR A 1 88 ? -9.145 -2.363 -2.120 1.00 98.56 88 THR A C 1
ATOM 737 O O . THR A 1 88 ? -8.345 -3.265 -2.360 1.00 98.56 88 THR A O 1
ATOM 740 N N . ILE A 1 89 ? -9.368 -1.916 -0.881 1.00 98.69 89 ILE A N 1
ATOM 741 C CA . ILE A 1 89 ? -8.691 -2.470 0.297 1.00 98.69 89 ILE A CA 1
ATOM 742 C C . ILE A 1 89 ? -9.129 -3.918 0.568 1.00 98.69 89 ILE A C 1
ATOM 744 O O . ILE A 1 89 ? -8.303 -4.758 0.908 1.00 98.69 89 ILE A O 1
ATOM 748 N N . GLU A 1 90 ? -10.401 -4.256 0.359 1.00 98.31 90 GLU A N 1
ATOM 749 C CA . GLU A 1 90 ? -10.884 -5.640 0.445 1.00 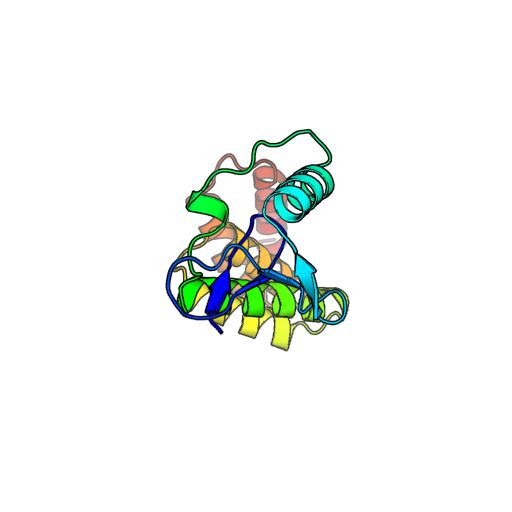98.31 90 GLU A CA 1
ATOM 750 C C . GLU A 1 90 ? -10.165 -6.559 -0.547 1.00 98.31 90 GLU A C 1
ATOM 752 O O . GLU A 1 90 ? -9.723 -7.640 -0.165 1.00 98.31 90 GLU A O 1
ATOM 757 N N . LEU A 1 91 ? -9.970 -6.115 -1.792 1.00 98.44 91 LEU A N 1
ATOM 758 C CA . LEU A 1 91 ? -9.187 -6.863 -2.780 1.00 98.44 91 LEU A CA 1
ATOM 759 C C . LEU A 1 91 ? -7.718 -7.015 -2.354 1.00 98.44 91 LEU A C 1
ATOM 761 O O . LEU A 1 91 ? -7.149 -8.093 -2.523 1.00 98.44 91 LEU A O 1
ATOM 765 N N . LEU A 1 92 ? -7.109 -5.978 -1.767 1.00 98.50 92 LEU A N 1
ATOM 766 C CA . LEU A 1 92 ? -5.755 -6.075 -1.205 1.00 98.50 92 LEU A CA 1
ATOM 767 C C . LEU A 1 92 ? -5.686 -7.118 -0.081 1.00 98.50 92 LEU A C 1
ATOM 769 O O . LEU A 1 92 ? -4.761 -7.927 -0.061 1.00 98.50 92 LEU A O 1
ATOM 773 N N . LEU A 1 93 ? -6.684 -7.157 0.803 1.00 98.06 93 LEU A N 1
ATOM 774 C CA . LEU A 1 93 ? -6.771 -8.129 1.896 1.00 98.06 93 LEU A CA 1
ATOM 775 C C . LEU A 1 93 ? -7.062 -9.561 1.417 1.00 98.06 93 LEU A C 1
ATOM 777 O O . LEU A 1 93 ? -6.702 -10.508 2.110 1.00 98.06 93 LEU A O 1
ATOM 781 N N . LEU A 1 94 ? -7.658 -9.749 0.235 1.00 97.38 94 LEU A N 1
ATOM 782 C CA . LEU A 1 94 ? -7.744 -11.072 -0.399 1.00 97.38 94 LEU A CA 1
ATOM 783 C C . LEU A 1 94 ? -6.382 -11.551 -0.923 1.00 97.38 94 LEU A C 1
ATOM 785 O O . LEU A 1 94 ? -6.100 -12.746 -0.881 1.00 97.38 94 LEU A O 1
ATOM 789 N N . LEU A 1 95 ? -5.536 -10.635 -1.410 1.00 96.38 95 LEU A N 1
ATOM 790 C CA . LEU A 1 95 ? -4.190 -10.963 -1.899 1.00 96.38 95 LEU A CA 1
ATOM 791 C C . LEU A 1 95 ? -3.175 -11.143 -0.768 1.00 96.38 95 LEU A C 1
ATOM 793 O O . LEU A 1 95 ? -2.264 -11.961 -0.895 1.00 96.38 95 LEU A O 1
ATOM 797 N N . ILE A 1 96 ? -3.305 -10.360 0.304 1.00 96.69 96 ILE A N 1
ATOM 798 C CA . ILE A 1 96 ? -2.476 -10.443 1.508 1.00 96.69 96 ILE A CA 1
ATOM 799 C C . ILE A 1 96 ? -3.402 -10.428 2.729 1.00 96.69 96 ILE A C 1
ATOM 801 O O . ILE A 1 96 ? -3.690 -9.363 3.290 1.00 96.69 96 ILE A O 1
ATOM 805 N N . PRO A 1 97 ? -3.876 -11.610 3.155 1.00 96.62 97 PRO A N 1
ATOM 806 C CA . PRO A 1 97 ? -4.712 -11.730 4.338 1.00 96.62 97 PRO A CA 1
ATOM 807 C C . PRO A 1 97 ? -4.047 -11.118 5.570 1.00 96.62 97 PRO A C 1
ATOM 809 O O . PRO A 1 97 ? -2.853 -11.300 5.806 1.00 96.62 97 PRO A O 1
ATOM 812 N N . ASN A 1 98 ? -4.844 -10.417 6.376 1.00 95.25 98 ASN A N 1
ATOM 813 C CA . ASN A 1 98 ? -4.430 -9.812 7.644 1.00 95.25 98 ASN A CA 1
ATOM 814 C C . ASN A 1 98 ? -3.300 -8.772 7.527 1.00 95.25 98 ASN A C 1
ATOM 816 O O . ASN A 1 98 ? -2.583 -8.549 8.501 1.00 95.25 98 ASN A O 1
ATOM 820 N N . HIS A 1 99 ? -3.129 -8.118 6.370 1.00 97.88 99 HIS A N 1
ATOM 821 C CA . HIS A 1 99 ? -2.131 -7.057 6.232 1.00 97.88 99 HIS A CA 1
ATOM 822 C C . HIS A 1 99 ? -2.452 -5.881 7.183 1.00 97.88 99 HIS A C 1
ATOM 824 O O . HIS A 1 99 ? -3.467 -5.204 6.979 1.00 97.88 99 HIS A O 1
ATOM 830 N N . PRO A 1 100 ? -1.613 -5.589 8.202 1.00 97.94 100 PRO A N 1
ATOM 831 C CA . PRO A 1 100 ? -1.984 -4.670 9.280 1.00 97.94 100 PRO A CA 1
ATOM 832 C C . PRO A 1 100 ? -2.333 -3.265 8.786 1.00 97.94 100 PRO A C 1
ATOM 834 O O . PRO A 1 100 ? -3.324 -2.683 9.219 1.00 97.94 100 PRO A O 1
ATOM 837 N N . LEU A 1 101 ? -1.558 -2.728 7.839 1.00 97.56 101 LEU A N 1
ATOM 838 C CA . LEU A 1 101 ? -1.785 -1.372 7.335 1.00 97.56 101 LEU A CA 1
ATOM 839 C C . LEU A 1 101 ? -3.070 -1.263 6.511 1.00 97.56 101 LEU A C 1
ATOM 841 O O . LEU A 1 101 ? -3.729 -0.233 6.562 1.00 97.56 101 LEU A O 1
ATOM 845 N N . GLU A 1 102 ? -3.465 -2.325 5.804 1.00 98.44 102 GLU A N 1
ATOM 846 C CA . GLU A 1 102 ? -4.717 -2.310 5.040 1.00 98.44 102 GLU A CA 1
ATOM 847 C C . GLU A 1 102 ? -5.930 -2.405 5.973 1.00 98.44 102 GLU A C 1
ATOM 849 O O . GLU A 1 102 ? -6.922 -1.711 5.766 1.00 98.44 102 GLU A O 1
ATOM 854 N N . LEU A 1 103 ? -5.833 -3.190 7.052 1.00 98.62 103 LEU A N 1
ATOM 855 C CA . LEU A 1 103 ? -6.845 -3.213 8.112 1.00 98.62 103 LEU A CA 1
ATOM 856 C C . LEU A 1 103 ? -6.988 -1.839 8.769 1.00 98.62 103 LEU A C 1
ATOM 858 O O . LEU A 1 103 ? -8.096 -1.320 8.874 1.00 98.62 103 LEU A O 1
ATOM 862 N N . ARG A 1 104 ? -5.867 -1.213 9.149 1.00 98.69 104 ARG A N 1
ATOM 863 C CA . ARG A 1 104 ? -5.870 0.142 9.708 1.00 98.69 104 ARG A CA 1
ATOM 864 C C . ARG A 1 104 ? -6.547 1.128 8.760 1.00 98.69 104 ARG A C 1
ATOM 866 O O . ARG A 1 104 ? -7.459 1.840 9.171 1.00 98.69 104 ARG A O 1
ATOM 873 N N . ASP A 1 105 ? -6.112 1.165 7.502 1.00 98.31 105 ASP A N 1
ATOM 874 C CA . ASP A 1 105 ? -6.620 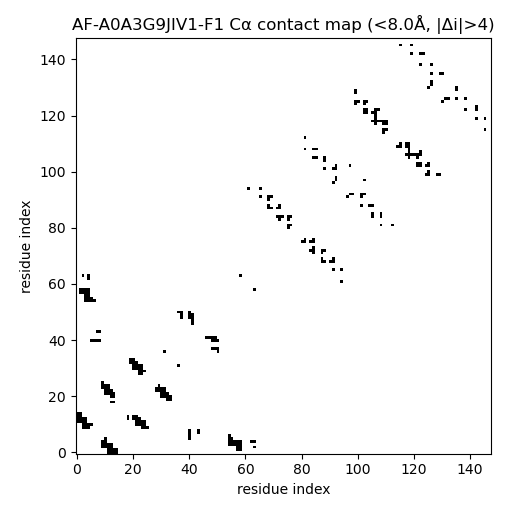2.108 6.508 1.00 98.31 105 ASP A CA 1
ATOM 875 C C . ASP A 1 105 ? -8.129 1.901 6.271 1.00 98.31 105 ASP A C 1
ATOM 877 O O . ASP A 1 105 ? -8.885 2.874 6.257 1.00 98.31 105 ASP A O 1
ATOM 881 N N . ARG A 1 106 ? -8.604 0.650 6.158 1.00 98.62 106 ARG A N 1
ATOM 882 C CA . ARG A 1 106 ? -10.039 0.358 5.996 1.00 98.62 106 ARG A CA 1
ATOM 883 C C . ARG A 1 106 ? -10.844 0.751 7.231 1.00 98.62 106 ARG A C 1
ATOM 885 O O . ARG A 1 106 ? -11.895 1.372 7.087 1.00 98.62 106 ARG A O 1
ATOM 892 N N . GLY A 1 107 ? -10.326 0.471 8.426 1.00 98.50 107 GLY A N 1
ATOM 893 C CA . GLY A 1 107 ? -10.943 0.868 9.690 1.00 98.50 107 GLY A CA 1
ATOM 894 C C . GLY A 1 107 ? -11.088 2.387 9.829 1.00 98.50 107 GLY A C 1
ATOM 895 O O . GLY A 1 107 ? -12.147 2.873 10.229 1.00 98.50 107 GLY A O 1
ATOM 896 N N . LEU A 1 108 ? -10.074 3.154 9.416 1.00 98.38 108 LEU A N 1
ATOM 897 C CA . LEU A 1 108 ? -10.141 4.620 9.374 1.00 98.38 108 LEU A CA 1
ATOM 898 C C . LEU A 1 108 ? -11.175 5.126 8.358 1.00 98.38 108 LEU A C 1
ATOM 900 O O . LEU A 1 108 ? -11.910 6.070 8.648 1.00 98.38 108 LEU A O 1
ATOM 904 N N . VAL A 1 109 ? -11.280 4.490 7.187 1.00 98.38 109 VAL A N 1
ATOM 905 C CA . VAL A 1 109 ? -12.301 4.843 6.187 1.00 98.38 109 VAL A CA 1
ATOM 906 C C . VAL A 1 109 ? -13.707 4.513 6.693 1.00 98.38 109 VAL A C 1
ATOM 908 O O . VAL A 1 109 ? -14.610 5.329 6.520 1.00 98.38 109 VAL A O 1
ATOM 911 N N . TYR A 1 110 ? -13.906 3.373 7.363 1.00 98.69 110 TYR A N 1
ATOM 912 C CA . TYR A 1 110 ? -15.182 3.035 7.999 1.00 98.69 110 TYR A CA 1
ATOM 913 C C . TYR A 1 110 ? -15.582 4.056 9.062 1.00 98.69 110 TYR A C 1
ATOM 915 O O . TYR A 1 110 ? -16.732 4.499 9.080 1.00 98.69 110 TYR A O 1
ATOM 923 N N . TYR A 1 111 ? -14.631 4.485 9.895 1.00 98.06 111 TYR A N 1
ATOM 924 C CA . TYR A 1 111 ? -14.863 5.542 10.875 1.00 98.06 111 TYR A CA 1
ATOM 925 C C . TYR A 1 111 ? -15.298 6.848 10.193 1.00 98.06 111 TYR A C 1
ATOM 927 O O . TYR A 1 111 ? -16.303 7.440 10.584 1.00 98.06 111 TYR A O 1
ATOM 935 N N . GLN A 1 112 ? -14.606 7.251 9.120 1.00 97.00 112 GLN A N 1
ATOM 936 C CA . GLN A 1 112 ? -14.906 8.469 8.358 1.00 97.00 112 GLN A CA 1
ATOM 937 C C . GLN A 1 112 ? -16.340 8.504 7.802 1.00 97.00 112 GLN A C 1
ATOM 939 O O . GLN A 1 112 ? -16.927 9.579 7.690 1.00 97.00 112 GLN A O 1
ATOM 944 N N . ILE A 1 113 ? -16.913 7.348 7.456 1.00 97.69 113 ILE A N 1
ATOM 945 C CA . ILE A 1 113 ? -18.281 7.237 6.920 1.00 97.69 113 ILE A CA 1
ATOM 946 C C . ILE A 1 113 ? -19.324 6.822 7.969 1.00 97.69 113 ILE A C 1
ATOM 948 O O . ILE A 1 113 ? -20.453 6.495 7.607 1.00 97.69 113 ILE A O 1
ATOM 952 N N . GLY A 1 114 ? -18.964 6.809 9.256 1.00 97.44 114 GLY A N 1
ATOM 953 C CA . GLY A 1 114 ? -19.877 6.492 10.360 1.00 97.44 114 GLY A CA 1
ATOM 954 C C . GLY A 1 114 ? -20.195 5.002 10.539 1.00 97.44 114 GLY A C 1
ATOM 955 O O . GLY A 1 114 ? -21.098 4.656 11.298 1.00 97.44 114 GLY A O 1
ATOM 956 N N . GLN A 1 115 ? -19.465 4.099 9.879 1.00 98.12 115 GLN A N 1
ATOM 957 C CA . GLN A 1 115 ? -19.603 2.647 10.051 1.00 98.12 115 GLN A CA 1
ATOM 958 C C . GLN A 1 115 ? -18.777 2.169 11.252 1.00 98.12 115 GLN A C 1
ATOM 960 O O . GLN A 1 115 ? -17.719 1.553 11.122 1.00 98.12 115 GLN A O 1
ATOM 965 N N . LEU A 1 116 ? -19.259 2.509 12.446 1.00 98.12 116 LEU A N 1
ATOM 966 C CA . LEU A 1 116 ? -18.506 2.381 13.693 1.00 98.12 116 LEU A CA 1
ATOM 967 C C . LEU A 1 116 ? -18.155 0.933 14.064 1.00 98.12 116 LEU A C 1
ATOM 969 O O . LEU A 1 116 ? -17.033 0.677 14.494 1.00 98.12 116 LEU A O 1
ATOM 973 N N . SER A 1 117 ? -19.067 -0.021 13.856 1.00 97.94 117 SER A N 1
ATOM 974 C CA . SER A 1 117 ? -18.818 -1.433 14.184 1.00 97.94 117 SER A CA 1
ATOM 975 C C . SER A 1 117 ? -17.688 -2.030 13.340 1.00 97.94 117 SER A C 1
ATOM 977 O O . SER A 1 117 ? -16.794 -2.685 13.872 1.00 97.94 117 SER A O 1
ATOM 979 N N . GLN A 1 118 ? -17.684 -1.761 12.032 1.00 98.38 118 GLN A N 1
ATOM 980 C CA . GLN A 1 118 ? -16.627 -2.206 11.123 1.00 98.38 118 GLN A CA 1
ATOM 981 C C . GLN A 1 118 ? -15.296 -1.512 11.433 1.00 98.38 118 GLN A C 1
ATOM 983 O O . GLN A 1 118 ? -14.252 -2.162 11.456 1.00 98.38 118 GLN A O 1
ATOM 988 N N . ALA A 1 119 ? -15.335 -0.208 11.731 1.00 98.62 119 ALA A N 1
ATOM 989 C CA . ALA A 1 119 ? -14.156 0.540 12.151 1.00 98.62 119 ALA A CA 1
ATOM 990 C C . ALA A 1 119 ? -13.524 -0.068 13.410 1.00 98.62 119 ALA A C 1
ATOM 992 O O . ALA A 1 119 ? -12.319 -0.306 13.445 1.00 98.62 119 ALA A O 1
ATOM 993 N N . GLN A 1 120 ? -14.340 -0.370 14.423 1.00 98.44 120 GLN A N 1
ATOM 994 C CA . GLN A 1 120 ? -13.880 -0.981 15.665 1.00 98.44 120 GLN A CA 1
ATOM 995 C C . GLN A 1 120 ? -13.222 -2.342 15.422 1.00 98.44 120 GLN A C 1
ATOM 997 O O . GLN A 1 120 ? -12.159 -2.616 15.981 1.00 98.44 120 GLN A O 1
ATOM 1002 N N . GLN A 1 121 ? -13.837 -3.180 14.586 1.00 98.19 121 GLN A N 1
ATOM 1003 C CA . GLN A 1 121 ? -13.314 -4.503 14.259 1.00 98.19 121 GLN A CA 1
ATOM 1004 C C . GLN A 1 121 ? -11.934 -4.417 13.594 1.00 98.19 121 GLN A C 1
ATOM 1006 O O . GLN A 1 121 ? -10.984 -5.044 14.065 1.00 98.19 121 GLN A O 1
ATOM 1011 N N . ASP A 1 122 ? -11.811 -3.624 12.530 1.00 98.62 122 ASP A N 1
ATOM 1012 C CA . ASP A 1 122 ? -10.571 -3.516 11.760 1.00 98.62 122 ASP A CA 1
ATOM 1013 C C . ASP A 1 122 ? -9.444 -2.850 12.564 1.00 98.62 122 ASP A C 1
ATOM 1015 O O . ASP A 1 122 ? -8.317 -3.349 12.588 1.00 98.62 122 ASP A O 1
ATOM 1019 N N . LEU A 1 123 ? -9.743 -1.757 13.275 1.00 98.69 123 LEU A N 1
ATOM 1020 C CA . LEU A 1 123 ? -8.760 -1.052 14.105 1.00 98.69 123 LEU A CA 1
ATOM 1021 C C . LEU A 1 123 ? -8.338 -1.876 15.329 1.00 98.69 123 LEU A C 1
ATOM 1023 O O . LEU A 1 123 ? -7.170 -1.851 15.719 1.00 98.69 123 LEU A O 1
ATOM 1027 N N . GLY A 1 124 ? -9.265 -2.632 15.921 1.00 98.31 124 GLY A N 1
ATOM 1028 C CA . GLY A 1 124 ? -8.956 -3.568 16.999 1.00 98.31 124 GLY A CA 1
ATOM 1029 C C . GLY A 1 124 ? -8.026 -4.683 16.527 1.00 98.31 124 GLY A C 1
ATOM 1030 O O . GLY A 1 124 ? -7.040 -4.992 17.198 1.00 98.31 124 GLY A O 1
ATOM 1031 N N . PHE A 1 125 ? -8.284 -5.244 15.342 1.00 98.31 125 PHE A N 1
ATOM 1032 C CA . PHE A 1 125 ? -7.431 -6.284 14.776 1.00 98.31 125 PHE A CA 1
ATOM 1033 C C . PHE A 1 125 ? -6.052 -5.748 14.364 1.00 98.31 125 PHE A C 1
ATOM 1035 O O . PHE A 1 125 ? -5.039 -6.391 14.636 1.00 98.31 125 PHE A O 1
ATOM 1042 N N . TYR A 1 126 ? -5.987 -4.530 13.819 1.00 98.69 126 TYR A N 1
ATOM 1043 C CA . TYR A 1 126 ? -4.725 -3.824 13.586 1.00 98.69 126 TYR A CA 1
ATOM 1044 C C . TYR A 1 126 ? -3.876 -3.717 14.863 1.00 98.69 126 TYR A C 1
ATOM 1046 O O . TYR A 1 126 ? -2.706 -4.101 14.852 1.00 98.69 126 TYR A O 1
ATOM 1054 N N . LEU A 1 127 ? -4.463 -3.263 15.978 1.00 98.50 127 LEU A N 1
ATOM 1055 C CA . LEU A 1 127 ? -3.755 -3.147 17.258 1.00 98.50 127 LEU A CA 1
ATOM 1056 C C . LEU A 1 127 ? -3.357 -4.499 17.858 1.00 98.50 127 LEU A C 1
ATOM 1058 O O . LEU A 1 127 ? -2.345 -4.575 18.550 1.00 98.50 127 LEU A O 1
ATOM 1062 N N . ALA A 1 128 ? -4.129 -5.557 17.608 1.00 98.19 128 ALA A N 1
ATOM 1063 C CA . ALA A 1 128 ? -3.762 -6.904 18.034 1.00 98.19 128 ALA A CA 1
ATOM 1064 C C . ALA A 1 128 ? -2.516 -7.415 17.289 1.00 98.19 128 ALA A C 1
ATOM 1066 O O . ALA A 1 128 ? -1.671 -8.075 17.890 1.00 98.19 128 ALA A O 1
ATOM 1067 N N . LEU A 1 129 ? -2.386 -7.086 15.999 1.00 98.00 129 LEU A N 1
ATOM 1068 C CA . LEU A 1 129 ? -1.233 -7.463 15.178 1.00 98.00 129 LEU A CA 1
ATOM 1069 C C . LEU A 1 129 ? -0.005 -6.588 15.458 1.00 98.00 129 LEU A C 1
ATOM 1071 O O . LEU A 1 129 ? 1.109 -7.103 15.522 1.00 98.00 129 LEU A O 1
ATOM 1075 N N . LEU A 1 130 ? -0.196 -5.276 15.628 1.00 98.06 130 LEU A N 1
ATOM 1076 C CA . LEU A 1 130 ? 0.875 -4.298 15.838 1.00 98.06 130 LEU A CA 1
ATOM 1077 C C . LEU A 1 130 ? 0.605 -3.417 17.074 1.00 98.06 130 LEU A C 1
ATOM 1079 O O . LEU A 1 130 ? 0.351 -2.217 16.947 1.00 98.06 130 LEU A O 1
ATOM 1083 N N . PRO A 1 131 ? 0.719 -3.968 18.296 1.00 97.56 131 PRO A N 1
ATOM 1084 C CA . PRO A 1 131 ? 0.371 -3.245 19.524 1.00 97.56 131 PRO A CA 1
ATOM 1085 C C . PRO A 1 131 ? 1.288 -2.052 19.823 1.00 97.56 131 PRO A C 1
ATOM 1087 O O . PRO A 1 131 ? 0.899 -1.145 20.558 1.00 97.56 131 PRO A O 1
ATOM 1090 N N . ASN A 1 132 ? 2.494 -2.043 19.254 1.00 97.62 132 ASN A N 1
ATOM 1091 C CA . ASN A 1 132 ? 3.519 -1.024 19.487 1.00 97.62 132 ASN A CA 1
ATOM 1092 C C . ASN A 1 132 ? 3.795 -0.174 18.235 1.00 97.62 132 ASN A C 1
ATOM 1094 O O . ASN A 1 132 ? 4.871 0.410 18.120 1.00 97.62 132 ASN A O 1
ATOM 1098 N N . ALA A 1 133 ? 2.863 -0.131 17.274 1.00 97.25 133 ALA A N 1
ATOM 1099 C CA . ALA A 1 133 ? 2.981 0.765 16.127 1.00 97.25 133 ALA A CA 1
ATOM 1100 C C . ALA A 1 133 ? 3.057 2.232 16.580 1.00 97.25 133 ALA A C 1
ATOM 1102 O O . ALA A 1 133 ? 2.494 2.611 17.608 1.00 97.25 133 ALA A O 1
ATOM 1103 N N . GLN A 1 134 ? 3.726 3.074 15.792 1.00 97.44 134 GLN A N 1
ATOM 1104 C CA . GLN A 1 134 ? 3.916 4.492 16.117 1.00 97.44 134 GLN A CA 1
ATOM 1105 C C . GLN A 1 134 ? 2.586 5.243 16.322 1.00 97.44 134 GLN A C 1
ATOM 1107 O O . GLN A 1 134 ? 2.509 6.160 17.134 1.00 97.44 134 GLN A O 1
ATOM 1112 N N . ASP A 1 135 ? 1.538 4.843 15.603 1.00 97.81 135 ASP A N 1
ATOM 1113 C CA . ASP A 1 135 ? 0.190 5.411 15.669 1.00 97.81 135 ASP A CA 1
ATOM 1114 C C . ASP A 1 135 ? -0.747 4.668 16.642 1.00 97.81 135 ASP A C 1
ATOM 1116 O O . ASP A 1 135 ? -1.907 5.060 16.784 1.00 97.81 135 ASP A O 1
ATOM 1120 N N . ALA A 1 136 ? -0.272 3.629 17.343 1.00 98.00 136 ALA A N 1
ATOM 1121 C CA . ALA A 1 136 ? -1.116 2.741 18.145 1.00 98.00 136 ALA A CA 1
ATOM 1122 C C . ALA A 1 136 ? -1.907 3.486 19.228 1.00 98.00 136 ALA A C 1
ATOM 1124 O O . ALA A 1 136 ? -3.088 3.210 19.431 1.00 98.00 136 ALA A O 1
ATOM 1125 N N . GLU A 1 137 ? -1.286 4.457 19.900 1.00 98.12 137 GLU A N 1
ATOM 1126 C CA . GLU A 1 137 ? -1.955 5.225 20.953 1.00 98.12 137 GLU A CA 1
ATOM 1127 C C . GLU A 1 137 ? -3.095 6.090 20.399 1.00 98.12 137 GLU A C 1
ATOM 1129 O O . GLU A 1 137 ? -4.195 6.101 20.950 1.00 98.12 137 GLU A O 1
ATOM 1134 N N . SER A 1 138 ? -2.883 6.726 19.245 1.00 98.12 138 SER A N 1
ATOM 1135 C CA . SER A 1 138 ? -3.928 7.476 18.541 1.00 98.12 138 SER A CA 1
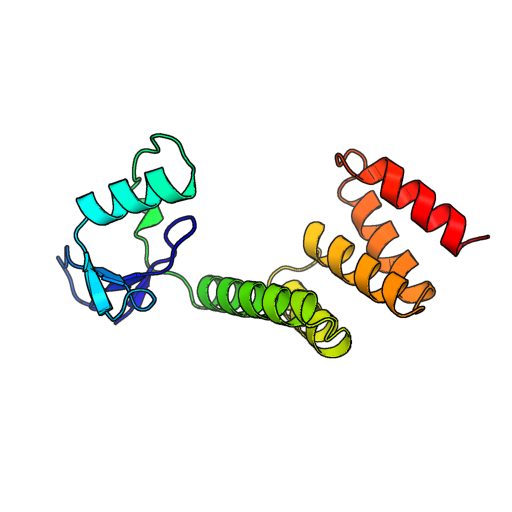ATOM 1136 C C . SER A 1 138 ? -5.099 6.572 18.142 1.00 98.12 138 SER A C 1
ATOM 1138 O O . SER A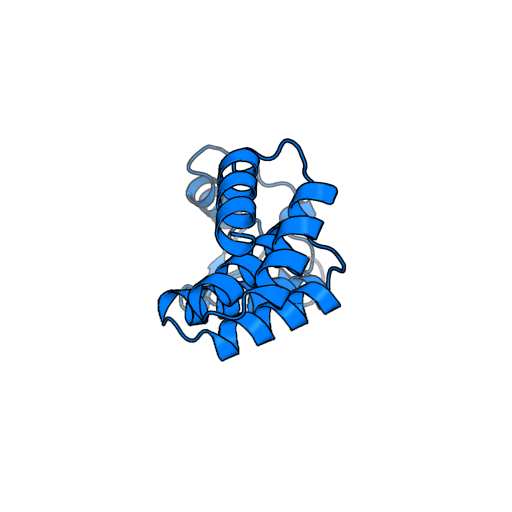 1 138 ? -6.259 6.959 18.291 1.00 98.12 138 SER A O 1
ATOM 1140 N N . ILE A 1 139 ? -4.819 5.344 17.685 1.00 98.38 139 ILE A N 1
ATOM 1141 C CA . ILE A 1 139 ? -5.863 4.366 17.349 1.00 98.38 139 ILE A CA 1
ATOM 1142 C C . ILE A 1 139 ? -6.611 3.877 18.601 1.00 98.38 139 ILE A C 1
ATOM 1144 O O . ILE A 1 139 ? -7.834 3.744 18.556 1.00 98.38 139 ILE A O 1
ATOM 1148 N N . ARG A 1 140 ? -5.935 3.669 19.742 1.00 98.31 140 ARG A N 1
ATOM 1149 C CA . ARG A 1 140 ? -6.606 3.329 21.014 1.00 98.31 140 ARG A CA 1
ATOM 1150 C C . ARG A 1 140 ? -7.564 4.426 21.462 1.00 98.31 140 ARG A C 1
ATOM 1152 O O . ARG A 1 140 ? -8.695 4.128 21.840 1.00 98.31 140 ARG A O 1
ATOM 1159 N N . GLN A 1 141 ? -7.140 5.685 21.385 1.00 97.75 141 GLN A N 1
ATOM 1160 C CA . GLN A 1 141 ? -7.992 6.828 21.719 1.00 97.75 141 GLN A CA 1
ATOM 1161 C C . GLN A 1 141 ? -9.197 6.933 20.781 1.00 97.75 141 GLN A C 1
ATOM 1163 O O . GLN A 1 141 ? -10.306 7.225 21.226 1.00 97.75 141 GLN A O 1
ATOM 1168 N N . LEU A 1 142 ? -9.003 6.665 19.486 1.00 97.44 142 LEU A N 1
ATOM 1169 C CA . LEU A 1 142 ? -10.097 6.609 18.521 1.00 97.44 142 LEU A CA 1
ATOM 1170 C C . LEU A 1 142 ? -11.107 5.511 18.881 1.00 97.44 142 LEU A C 1
ATOM 1172 O O . LEU A 1 142 ? -12.304 5.773 18.921 1.00 97.44 142 LEU A O 1
ATOM 1176 N N . LEU A 1 143 ? -10.636 4.310 19.220 1.00 97.62 143 LEU A N 1
ATOM 1177 C CA . LEU A 1 143 ? -11.493 3.206 19.656 1.00 97.62 143 LEU A CA 1
ATOM 1178 C C . LEU A 1 143 ? -12.267 3.524 20.940 1.00 97.62 143 LEU A C 1
ATOM 1180 O O . LEU A 1 143 ? -13.436 3.166 21.044 1.00 97.62 143 LEU A O 1
ATOM 1184 N N . GLN A 1 144 ? -11.658 4.218 21.904 1.00 96.81 144 GLN A N 1
ATOM 1185 C CA . GLN A 1 144 ? -12.368 4.667 23.107 1.00 96.81 144 GLN A CA 1
ATOM 1186 C C . GLN A 1 144 ? -13.528 5.609 22.764 1.00 96.81 144 GLN A C 1
ATOM 1188 O O . GLN A 1 144 ? -14.607 5.444 23.321 1.00 96.81 144 GLN A O 1
ATOM 1193 N N . LYS A 1 145 ? -13.335 6.531 21.810 1.00 94.44 145 LYS A N 1
ATOM 1194 C CA . LYS A 1 145 ? -14.389 7.444 21.328 1.00 94.44 145 LYS A CA 1
ATOM 1195 C C . LYS A 1 145 ? -15.503 6.739 20.555 1.00 94.44 145 LYS A C 1
ATOM 1197 O O . LYS A 1 145 ? -16.627 7.212 20.554 1.00 94.44 145 LYS A O 1
ATOM 1202 N N . ILE A 1 146 ? -15.191 5.646 19.860 1.00 93.88 146 ILE A N 1
ATOM 1203 C CA . ILE A 1 146 ? -16.203 4.847 19.153 1.00 93.88 146 ILE A CA 1
ATOM 1204 C C . ILE A 1 146 ? -17.106 4.102 20.151 1.00 93.88 146 ILE A C 1
ATOM 1206 O O . ILE A 1 146 ? -18.283 3.893 19.874 1.00 93.88 146 ILE A O 1
ATOM 1210 N N . ASN A 1 147 ? -16.552 3.703 21.300 1.00 86.25 147 ASN A N 1
ATOM 1211 C CA . ASN A 1 147 ? -17.249 2.926 22.329 1.00 86.25 147 ASN A CA 1
ATOM 1212 C C . ASN A 1 147 ? -17.984 3.775 23.381 1.00 86.25 147 ASN A C 1
ATOM 1214 O O . ASN A 1 147 ? -18.672 3.202 24.227 1.00 86.25 147 ASN A O 1
ATOM 1218 N N . SER A 1 148 ? -17.786 5.096 23.378 1.00 77.94 148 SER A N 1
ATOM 1219 C CA . SER A 1 148 ? -18.445 6.053 24.279 1.00 77.94 148 SER A CA 1
ATOM 1220 C C . SER A 1 148 ? -19.756 6.557 23.697 1.00 77.94 148 SER A C 1
ATOM 1222 O O . SER A 1 148 ? -20.751 6.587 24.449 1.00 77.94 148 SER A O 1
#

pLDDT: mean 94.8, std 4.68, range [72.31, 98.69]

Secondary structure (DSSP, 8-state):
-EEE--TT--EEE-SSTT---EEETTTTTEEE-HHHHHHHHHHHHTS-----GGGGSBPPHHHHHHHHHHHHHHHHHHTT-HHHHHHHHHHHHHHSTT-HHHHHHHHHHHHHTT-HHHHHHHHHHHHHH-TT-TTHHHHHHHHHHHH-

Nearest PDB structures (foldseek):
  8ump-assembly1_A  TM=8.584E-01  e=4.488E-04  synthetic construct
  6vfh-assembly1_A  TM=8.861E-01  e=1.322E-03  synthetic construct
  2fbn-assembly1_B  TM=6.911E-01  e=5.323E-04  Plasmodium falciparum
  9gaw-assembly1_K  TM=7.527E-01  e=2.206E-03  Homo sapiens
  6b85-assembly1_J  TM=6.369E-01  e=1.915E-02  synthetic construct

Mean predicted aligned error: 4.26 Å

Radius of gyration: 19.1 Å; Cα contacts (8 Å, |Δi|>4): 175; chains: 1; bounding box: 43×26×49 Å

InterPro domains:
  IPR011990 Tetratricopeptide-like helical domain superfamily [G3DSA:1.25.40.10] (26-148)
  IPR011990 Tetratricopeptide-like helical domain superfamily [SSF48452] (29-142)
  IPR032698 Protein SirB1, N-terminal [PF13369] (1-69)

Organism: NCBI:txid213615

Sequence (148 aa):
MVGIGMPGHFIIRPDFEEVEIFVDPFHGGEILFKQDCQERLSQVYQQPVKLEEHFLNIATNQQILLRLLTNLKYIYLNRQQWSQTIRTIELLLLLIPNHPLELRDRGLVYYQIGQLSQAQQDLGFYLALLPNAQDAESIRQLLQKINS